Protein AF-A0A699WZE3-F1 (afdb_monomer_lite)

Radius of gyration: 14.57 Å; chains: 1; bounding box: 39×31×31 Å

Organism: Tanacetum cinerariifolium (NCBI:txid118510)

Secondary structure (DSSP, 8-state):
---EEEEEEES-GGGGGGGHHHHHHHHHTTGGGTEEEEEEESSS--TT-HHHHHHHHHHHHHHHHHS--TTT-SSSPEEES---HHHHHHHHHHHTTTS--

InterPro domains:
  IPR013121 Ferric reductase, NAD binding domain [PF08030] (2-101)
  IPR039261 Ferredoxin-NADP reductase (FNR), nucleotide-binding domain [G3DSA:3.40.50.80] (1-101)
  IPR050369 Respiratory burst oxidase/Ferric reductase [PTHR11972] (1-97)

pLDDT: mean 83.7, std 8.01, range [53.16, 96.0]

Sequence (101 aa):
TTRAYFYWVTREQGSFDWFKDVLDEFAEAGYDNVIEMHNYCTSVYEKDDARVALITMLQSLNHAKNGVDVVSGTHVKSHFGRPDWRRVYRHIAASHTGQRI

Foldseek 3Di:
DAAAEAEAADQDLCVLVVCQVVLQCCVVVPCCVHYPYAAEHAVLDDPPDPVSVVLVVVQVVCCVVPCAGPRSRHNDHYDYHDDPVVVVVVVVCVVQPPDDD

Structure (mmCIF, N/CA/C/O backbone):
data_AF-A0A699WZE3-F1
#
_entry.id   AF-A0A699WZE3-F1
#
loop_
_atom_site.group_PDB
_atom_site.id
_atom_site.type_symbol
_atom_site.label_atom_id
_atom_site.label_alt_id
_atom_site.label_comp_id
_atom_site.label_asym_id
_atom_site.label_entity_id
_atom_site.label_seq_id
_atom_site.pdbx_PDB_ins_code
_atom_site.Cartn_x
_atom_site.Cartn_y
_atom_site.Cartn_z
_atom_site.occupancy
_atom_site.B_iso_or_equiv
_atom_site.auth_seq_id
_atom_site.auth_comp_id
_atom_site.auth_asym_id
_atom_site.auth_atom_id
_atom_site.pdbx_PDB_model_num
ATOM 1 N N . THR A 1 1 ? -11.461 2.354 18.045 1.00 60.97 1 THR A N 1
ATOM 2 C CA . THR A 1 1 ? -10.693 3.550 17.631 1.00 60.97 1 THR A CA 1
ATOM 3 C C . THR A 1 1 ? -11.022 3.786 16.180 1.00 60.97 1 THR A C 1
ATOM 5 O O . THR A 1 1 ? -11.081 2.808 15.450 1.00 60.97 1 THR A O 1
ATOM 8 N N . THR A 1 2 ? -11.302 5.017 15.761 1.00 79.12 2 THR A N 1
ATOM 9 C CA . THR A 1 2 ? -11.589 5.295 14.345 1.00 79.12 2 THR A CA 1
ATOM 10 C C . THR A 1 2 ? -10.275 5.272 13.571 1.00 79.12 2 THR A C 1
ATOM 12 O O . THR A 1 2 ? -9.395 6.073 13.872 1.00 79.12 2 THR A O 1
ATOM 15 N N . ARG A 1 3 ? -10.129 4.343 12.621 1.00 88.69 3 ARG A N 1
ATOM 16 C CA . ARG A 1 3 ? -8.931 4.196 11.784 1.00 88.69 3 ARG A CA 1
ATOM 17 C C . ARG A 1 3 ? -9.305 4.330 10.312 1.00 88.69 3 ARG A C 1
ATOM 19 O O . ARG A 1 3 ? -10.298 3.747 9.881 1.00 88.69 3 ARG A O 1
ATOM 26 N N . ALA A 1 4 ? -8.524 5.085 9.549 1.00 91.12 4 ALA A N 1
ATOM 27 C CA . ALA A 1 4 ? -8.650 5.164 8.100 1.00 91.12 4 ALA A CA 1
ATOM 28 C C . ALA A 1 4 ? -7.703 4.154 7.443 1.00 91.12 4 ALA A C 1
ATOM 30 O O . ALA A 1 4 ? -6.538 4.056 7.816 1.00 91.12 4 ALA A O 1
ATOM 31 N N . TYR A 1 5 ? -8.200 3.416 6.453 1.00 92.25 5 TYR A N 1
ATOM 32 C CA . TYR A 1 5 ? -7.399 2.487 5.661 1.00 92.25 5 TYR A CA 1
ATOM 33 C C . TYR A 1 5 ? -7.219 3.051 4.257 1.00 92.25 5 TYR A C 1
ATOM 35 O O . TYR A 1 5 ? -8.190 3.174 3.507 1.00 92.25 5 TYR A O 1
ATOM 43 N N . PHE A 1 6 ? -5.989 3.402 3.901 1.00 91.62 6 PHE A N 1
ATOM 44 C CA . PHE A 1 6 ? -5.661 4.023 2.627 1.00 91.62 6 PHE A CA 1
ATOM 45 C C . PHE A 1 6 ? -4.953 3.024 1.713 1.00 91.62 6 PHE A C 1
ATOM 47 O O . PHE A 1 6 ? -3.838 2.592 1.994 1.00 91.62 6 PHE A O 1
ATOM 54 N N . TYR A 1 7 ? -5.603 2.660 0.606 1.00 92.44 7 TYR A N 1
ATOM 55 C CA 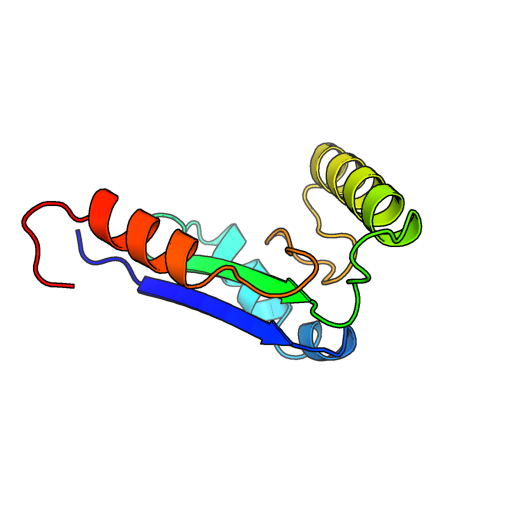. TYR A 1 7 ? -5.047 1.757 -0.401 1.00 92.44 7 TYR A CA 1
ATOM 56 C C . TYR A 1 7 ? -4.801 2.509 -1.705 1.00 92.44 7 TYR A C 1
ATOM 58 O O . TYR A 1 7 ? -5.740 2.813 -2.441 1.00 92.44 7 TYR A O 1
ATOM 66 N N . TRP A 1 8 ? -3.532 2.751 -2.019 1.00 90.75 8 TRP A N 1
ATOM 67 C CA . TRP A 1 8 ? -3.119 3.293 -3.305 1.00 90.75 8 TRP A CA 1
ATOM 68 C C . TRP A 1 8 ? -2.750 2.162 -4.253 1.00 90.75 8 TRP A C 1
ATOM 70 O O . TRP A 1 8 ? -1.796 1.431 -4.004 1.00 90.75 8 TRP A O 1
ATOM 80 N N . VAL A 1 9 ? -3.464 2.015 -5.367 1.00 91.88 9 VAL A N 1
ATOM 81 C CA . VAL A 1 9 ? -3.205 0.943 -6.338 1.00 91.88 9 VAL A CA 1
ATOM 82 C C . VAL A 1 9 ? -2.956 1.556 -7.709 1.00 91.88 9 VAL A C 1
ATOM 84 O O . VAL A 1 9 ? -3.870 2.100 -8.319 1.00 91.88 9 VAL A O 1
ATOM 87 N N . THR A 1 10 ? -1.731 1.435 -8.219 1.00 89.56 10 THR A N 1
ATOM 88 C CA . THR A 1 10 ? -1.350 1.953 -9.543 1.00 89.56 10 THR A CA 1
ATOM 89 C C . THR A 1 10 ? -0.615 0.904 -10.377 1.00 89.56 10 THR A C 1
ATOM 91 O O . THR A 1 10 ? -0.102 -0.091 -9.861 1.00 89.56 10 THR A O 1
ATOM 94 N N . ARG A 1 11 ? -0.599 1.082 -11.701 1.00 85.62 11 ARG A N 1
ATOM 95 C CA . ARG A 1 11 ? 0.267 0.327 -12.619 1.00 85.62 11 ARG A CA 1
ATOM 96 C C . ARG A 1 11 ? 1.607 1.014 -12.838 1.00 85.62 11 ARG A C 1
ATOM 98 O O . ARG A 1 11 ? 2.603 0.325 -13.016 1.00 85.62 11 ARG A O 1
ATOM 105 N N . GLU A 1 12 ? 1.651 2.335 -12.844 1.00 79.81 12 GLU A N 1
ATOM 106 C CA . GLU A 1 12 ? 2.831 3.074 -13.283 1.00 79.81 12 GLU A CA 1
ATOM 107 C C . GLU A 1 12 ? 3.663 3.506 -12.079 1.00 79.81 12 GLU A C 1
ATOM 109 O O . GLU A 1 12 ? 3.138 4.099 -11.14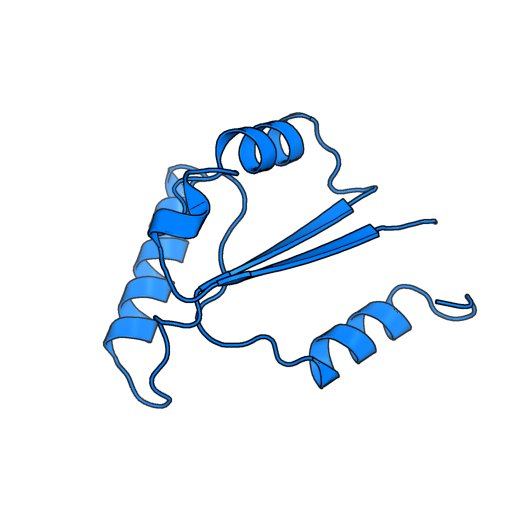1 1.00 79.81 12 GLU A O 1
ATOM 114 N N . GLN A 1 13 ? 4.968 3.219 -12.104 1.00 70.75 13 GLN A N 1
ATOM 115 C CA . GLN A 1 13 ? 5.877 3.625 -11.025 1.00 70.75 13 GLN A CA 1
ATOM 116 C C . GLN A 1 13 ? 5.937 5.154 -10.889 1.00 70.75 13 GLN A C 1
ATOM 118 O O . GLN A 1 13 ? 5.864 5.661 -9.777 1.00 70.75 13 GLN A O 1
ATOM 123 N N . GLY A 1 14 ? 5.927 5.890 -12.008 1.00 77.9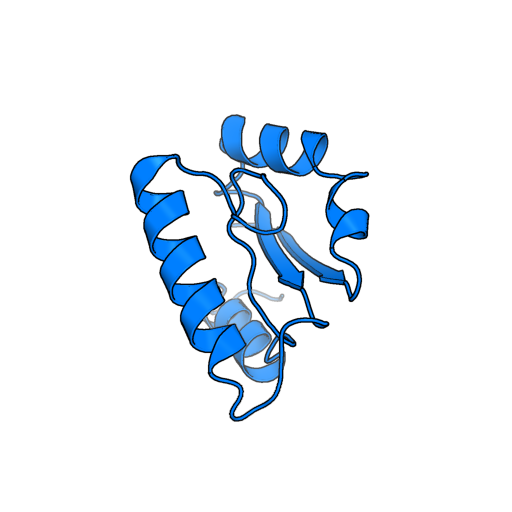4 14 GLY A N 1
ATOM 124 C CA . GLY A 1 14 ? 5.876 7.359 -11.998 1.00 77.94 14 GLY A CA 1
ATOM 125 C C . GLY A 1 14 ? 4.599 7.942 -11.379 1.00 77.94 14 GLY A C 1
ATOM 126 O O . GLY A 1 14 ? 4.570 9.108 -11.007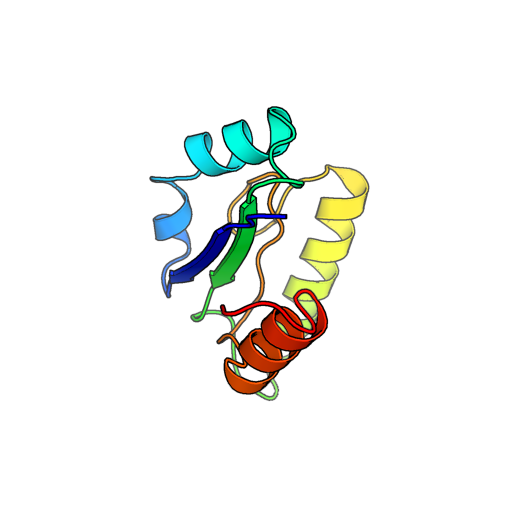 1.00 77.94 14 GLY A O 1
ATOM 127 N N . SER A 1 15 ? 3.538 7.143 -11.188 1.00 80.31 15 SER A N 1
ATOM 128 C CA . SER A 1 15 ? 2.366 7.602 -10.434 1.00 80.31 15 SER A CA 1
ATOM 129 C C . SER A 1 15 ? 2.648 7.803 -8.945 1.00 80.31 15 SER A C 1
ATOM 131 O O . SER A 1 15 ? 1.798 8.373 -8.272 1.00 80.31 15 SER A O 1
ATOM 133 N N . PHE A 1 16 ? 3.772 7.322 -8.406 1.00 78.12 16 PHE A N 1
ATOM 134 C CA . PHE A 1 16 ? 4.134 7.601 -7.017 1.00 78.12 16 PHE A CA 1
ATOM 135 C C . PHE A 1 16 ? 4.696 9.013 -6.832 1.00 78.12 16 PHE A C 1
ATOM 137 O O . PHE A 1 16 ? 4.516 9.576 -5.758 1.00 78.12 16 PHE A O 1
ATOM 144 N N . ASP A 1 17 ? 5.288 9.617 -7.867 1.00 83.19 17 ASP A N 1
ATOM 145 C CA . ASP A 1 17 ? 5.979 10.907 -7.743 1.00 83.19 17 ASP A CA 1
ATOM 146 C C . ASP A 1 17 ? 5.043 12.044 -7.318 1.00 83.19 17 ASP A C 1
ATOM 148 O O . ASP A 1 17 ? 5.400 12.846 -6.463 1.00 83.19 17 ASP A O 1
ATOM 152 N N . TRP A 1 18 ? 3.815 12.099 -7.848 1.00 83.50 18 TRP A N 1
ATOM 153 C CA . TRP A 1 18 ? 2.897 13.207 -7.544 1.00 83.50 18 TRP A CA 1
ATOM 154 C C . TRP A 1 18 ? 2.396 13.225 -6.094 1.00 83.50 18 TRP A C 1
ATOM 156 O O . TRP A 1 18 ? 1.878 14.243 -5.642 1.00 83.50 18 TRP A O 1
ATOM 166 N N . PHE A 1 19 ? 2.526 12.109 -5.375 1.00 81.69 19 PHE A N 1
ATOM 1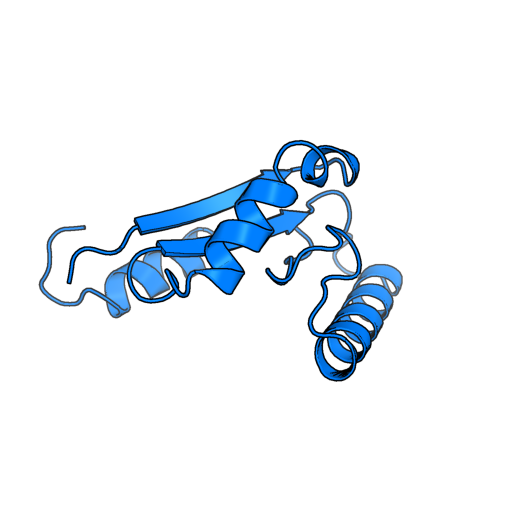67 C CA . PHE A 1 19 ? 2.027 11.944 -4.006 1.00 81.69 19 PHE A CA 1
ATOM 168 C C . PHE A 1 19 ? 3.109 11.511 -3.025 1.00 81.69 19 PHE A C 1
ATOM 170 O O . PHE A 1 19 ? 2.828 11.226 -1.864 1.00 81.69 19 PHE A O 1
ATOM 177 N N . LYS A 1 20 ? 4.354 11.479 -3.496 1.00 83.88 20 LYS A N 1
ATOM 178 C CA . LYS A 1 20 ? 5.527 11.104 -2.724 1.00 83.88 20 LYS A CA 1
ATOM 179 C C . LYS A 1 20 ? 5.689 11.977 -1.484 1.00 83.88 20 LYS A C 1
ATOM 181 O O . LYS A 1 20 ? 5.725 11.442 -0.384 1.00 83.88 20 LYS A O 1
ATOM 186 N N . ASP A 1 21 ? 5.690 13.295 -1.666 1.00 86.62 21 ASP A N 1
ATOM 187 C CA . ASP A 1 21 ? 5.895 14.245 -0.567 1.00 86.62 21 ASP A CA 1
ATOM 188 C C . ASP A 1 21 ? 4.817 14.093 0.516 1.00 86.62 21 ASP A C 1
ATOM 190 O O . ASP A 1 21 ? 5.109 14.143 1.706 1.00 86.62 21 ASP A O 1
ATOM 194 N N . VAL A 1 22 ? 3.576 13.813 0.102 1.00 86.12 22 VAL A N 1
ATOM 195 C CA . VAL A 1 22 ? 2.465 13.558 1.025 1.00 86.12 22 VAL A CA 1
ATOM 196 C C . VAL A 1 22 ? 2.669 12.237 1.774 1.00 86.12 22 VAL A C 1
ATOM 198 O O . VAL A 1 22 ? 2.464 12.184 2.983 1.00 86.12 22 VAL A O 1
ATOM 201 N N . LEU A 1 23 ? 3.088 11.164 1.092 1.00 83.81 23 LEU A N 1
ATOM 202 C CA . LEU A 1 23 ? 3.386 9.874 1.732 1.00 83.81 23 LEU A CA 1
ATOM 203 C C . LEU A 1 23 ? 4.505 9.990 2.772 1.00 83.81 23 LEU A C 1
ATOM 205 O O . LEU A 1 23 ? 4.398 9.381 3.836 1.00 83.81 23 LEU A O 1
ATOM 209 N N . ASP A 1 24 ? 5.550 10.755 2.466 1.00 86.00 24 ASP A N 1
ATOM 210 C CA . ASP A 1 24 ? 6.673 10.966 3.376 1.00 86.00 24 ASP A CA 1
ATOM 211 C C . ASP A 1 24 ? 6.262 11.837 4.574 1.00 86.00 24 ASP A C 1
ATOM 213 O O . ASP A 1 24 ? 6.541 11.457 5.710 1.00 86.00 24 ASP A O 1
ATOM 217 N N . GLU A 1 25 ? 5.486 12.909 4.366 1.00 87.12 25 GLU A N 1
ATOM 218 C CA . GLU A 1 25 ? 4.934 13.720 5.464 1.00 87.12 25 GLU A CA 1
ATOM 219 C C . GLU A 1 25 ? 4.085 12.873 6.425 1.00 87.12 25 GLU A C 1
ATOM 221 O O . GLU A 1 25 ? 4.232 12.975 7.645 1.00 87.12 25 GLU A O 1
ATOM 226 N N . PHE A 1 26 ? 3.220 11.997 5.900 1.00 83.75 26 PHE A N 1
ATOM 227 C CA . PHE A 1 26 ? 2.401 11.119 6.740 1.00 83.75 26 PHE A CA 1
ATOM 228 C C . PHE A 1 26 ? 3.239 10.129 7.554 1.00 83.75 26 PHE A C 1
ATOM 230 O O . PHE A 1 26 ? 2.925 9.894 8.726 1.00 83.75 26 PHE A O 1
ATOM 237 N N . ALA A 1 27 ? 4.286 9.566 6.947 1.00 81.25 27 ALA A N 1
ATOM 238 C CA . ALA A 1 27 ? 5.192 8.634 7.609 1.00 81.25 27 ALA A CA 1
ATOM 239 C C . ALA A 1 27 ? 6.017 9.320 8.712 1.00 81.25 27 ALA A C 1
ATOM 241 O O . ALA A 1 27 ? 6.191 8.759 9.792 1.00 81.25 27 ALA A O 1
ATOM 242 N N . GLU A 1 28 ? 6.490 10.545 8.476 1.00 84.06 28 GLU A N 1
ATOM 243 C CA . GLU A 1 28 ? 7.289 11.306 9.444 1.00 84.06 28 GLU A CA 1
ATOM 244 C C . GLU A 1 28 ? 6.454 11.878 10.595 1.00 84.06 28 GLU A C 1
ATOM 246 O O . GLU A 1 28 ? 6.895 11.885 11.746 1.00 84.06 28 GLU A O 1
ATOM 251 N N . ALA A 1 29 ? 5.230 12.330 10.315 1.00 84.25 29 ALA A N 1
ATOM 252 C CA . ALA A 1 29 ? 4.353 12.938 11.312 1.00 84.25 29 ALA A CA 1
ATOM 253 C C . ALA A 1 29 ? 3.723 11.924 12.290 1.00 84.25 29 ALA A C 1
ATOM 255 O O . ALA A 1 29 ? 3.036 12.322 13.234 1.00 84.25 29 ALA A O 1
ATOM 256 N N . GLY A 1 30 ? 3.967 10.621 12.103 1.00 78.12 30 GLY A N 1
ATOM 257 C CA . GLY A 1 30 ? 3.565 9.578 13.049 1.00 78.12 30 GLY A CA 1
ATOM 258 C C . GLY A 1 30 ? 2.062 9.297 13.063 1.00 78.12 30 GLY A C 1
ATOM 259 O O . GLY A 1 30 ? 1.514 8.924 14.102 1.00 78.12 30 GLY A O 1
ATOM 260 N N . TYR A 1 31 ? 1.386 9.457 11.922 1.00 81.94 31 TYR A N 1
ATOM 261 C CA . TYR A 1 31 ? -0.055 9.209 11.787 1.00 81.94 31 TYR A CA 1
ATOM 262 C C . TYR A 1 31 ? -0.437 7.718 11.700 1.00 81.94 31 TYR A C 1
ATOM 264 O O . TYR A 1 31 ? -1.611 7.409 11.490 1.00 81.94 31 TYR A O 1
ATOM 272 N N . ASP A 1 32 ? 0.500 6.788 11.910 1.00 77.81 32 ASP A N 1
ATOM 273 C CA . ASP A 1 32 ? 0.307 5.327 11.809 1.00 77.81 32 ASP A CA 1
ATOM 274 C C . ASP A 1 32 ? -0.846 4.780 12.674 1.00 77.81 32 ASP A C 1
ATOM 276 O O . ASP A 1 32 ? -1.472 3.752 12.371 1.00 77.81 32 ASP A O 1
ATOM 280 N N . ASN A 1 33 ? -1.142 5.467 13.780 1.00 81.81 33 ASN A N 1
ATOM 281 C CA . ASN A 1 33 ? -2.230 5.136 14.697 1.00 81.81 33 ASN A CA 1
ATOM 282 C C . ASN A 1 33 ? -3.615 5.598 14.201 1.00 81.81 33 ASN A C 1
ATOM 284 O O . ASN A 1 33 ? -4.626 5.106 14.707 1.00 81.81 33 ASN A O 1
ATOM 288 N N . VAL A 1 34 ? -3.673 6.506 13.223 1.00 87.81 34 VAL A N 1
ATOM 289 C CA . VAL A 1 34 ? -4.906 7.064 12.641 1.00 87.81 34 VAL A CA 1
ATOM 290 C C . VAL A 1 34 ? -5.129 6.552 11.218 1.00 87.81 34 VAL A C 1
ATOM 292 O O . VAL A 1 34 ? -6.258 6.194 10.877 1.00 87.81 34 VAL A O 1
ATOM 295 N N . ILE A 1 35 ? -4.076 6.477 10.403 1.00 88.69 35 ILE A N 1
ATOM 296 C CA . ILE A 1 35 ? -4.130 6.073 8.996 1.00 88.69 35 ILE A CA 1
ATOM 297 C C . ILE A 1 35 ? -3.199 4.880 8.779 1.00 88.69 35 ILE A C 1
ATOM 299 O O . ILE A 1 35 ? -2.009 4.947 9.057 1.00 88.69 35 ILE A O 1
ATOM 303 N N . GLU A 1 36 ? -3.740 3.780 8.260 1.00 90.06 36 GLU A N 1
ATOM 304 C CA . GLU A 1 36 ? -2.951 2.645 7.779 1.00 90.06 36 GLU A CA 1
ATOM 305 C C . GLU A 1 36 ? -2.786 2.763 6.260 1.00 90.06 36 GLU A C 1
ATOM 307 O O . GLU A 1 36 ? -3.767 2.657 5.517 1.00 90.06 36 GLU A O 1
ATOM 312 N N . MET A 1 37 ? -1.562 3.031 5.798 1.00 89.12 37 MET A N 1
ATOM 313 C CA . MET A 1 37 ? -1.257 3.253 4.382 1.00 89.12 37 MET A CA 1
ATOM 314 C C . MET A 1 37 ? -0.712 1.991 3.713 1.00 89.12 37 MET A C 1
ATOM 316 O O . MET A 1 37 ? 0.189 1.332 4.230 1.00 89.12 37 MET A O 1
ATOM 320 N N . HIS A 1 38 ? -1.218 1.688 2.517 1.00 89.94 38 HIS A N 1
ATOM 321 C CA . HIS A 1 38 ? -0.732 0.593 1.688 1.00 89.94 38 HIS A CA 1
ATOM 322 C C . HIS A 1 38 ? -0.612 1.011 0.222 1.00 89.94 38 HIS A C 1
ATOM 324 O O . HIS A 1 38 ? -1.613 1.231 -0.465 1.00 89.94 38 HIS A O 1
ATOM 330 N N . ASN A 1 39 ? 0.619 1.024 -0.280 1.00 89.81 39 ASN A N 1
ATOM 331 C CA . ASN A 1 39 ? 0.919 1.297 -1.681 1.00 89.81 39 ASN A CA 1
ATOM 332 C C . ASN A 1 39 ? 1.050 -0.015 -2.457 1.00 89.81 39 ASN A C 1
ATOM 334 O O . ASN A 1 39 ? 1.711 -0.937 -1.994 1.00 89.81 39 ASN A O 1
ATOM 338 N N . TYR A 1 40 ? 0.439 -0.115 -3.636 1.00 89.38 40 TYR A N 1
ATOM 339 C CA . TYR A 1 40 ? 0.498 -1.286 -4.511 1.00 89.38 40 TYR A CA 1
ATOM 340 C C . TYR A 1 40 ? 0.905 -0.888 -5.928 1.00 89.38 40 TYR A C 1
ATOM 342 O O . TYR A 1 40 ? 0.220 -0.104 -6.592 1.00 89.38 40 TYR A O 1
ATOM 350 N N . CYS A 1 41 ? 1.986 -1.493 -6.418 1.00 87.44 41 CYS A N 1
ATOM 351 C CA . CYS A 1 41 ? 2.427 -1.386 -7.803 1.00 87.44 41 CYS A CA 1
ATOM 352 C C . CYS A 1 41 ? 2.078 -2.675 -8.562 1.00 87.44 41 CYS A C 1
ATOM 354 O O . CYS A 1 41 ? 2.672 -3.735 -8.361 1.00 87.44 41 CYS A O 1
ATOM 356 N N . THR A 1 42 ? 1.085 -2.586 -9.443 1.00 87.19 42 THR A N 1
ATOM 357 C CA . THR A 1 42 ? 0.476 -3.739 -10.127 1.00 87.19 42 THR A CA 1
ATOM 358 C C . THR A 1 42 ? 1.146 -4.118 -11.447 1.00 87.19 42 THR A C 1
ATOM 360 O O . THR A 1 42 ? 0.818 -5.168 -11.995 1.00 87.19 42 THR A O 1
ATOM 363 N N . SER A 1 43 ? 2.061 -3.293 -11.970 1.00 79.69 43 SER A N 1
ATOM 364 C CA . SER A 1 43 ? 2.905 -3.664 -13.120 1.00 79.69 43 SER A CA 1
ATOM 365 C C . SER A 1 43 ? 3.967 -4.693 -12.749 1.00 79.69 43 SER A C 1
ATOM 367 O O . SER A 1 43 ? 4.390 -5.471 -13.597 1.00 79.69 43 SER A O 1
ATOM 369 N N . VAL A 1 44 ? 4.355 -4.741 -11.475 1.00 69.00 44 VAL A N 1
ATOM 370 C CA . VAL A 1 44 ? 5.321 -5.698 -10.938 1.00 69.00 44 VAL A CA 1
ATOM 371 C C . VAL A 1 44 ? 4.567 -6.946 -10.471 1.00 69.00 44 VAL A C 1
ATOM 373 O O . VAL A 1 44 ? 4.407 -7.175 -9.276 1.00 69.00 44 VAL A O 1
ATOM 376 N N . TYR A 1 45 ? 4.012 -7.730 -11.401 1.00 65.31 45 TYR A N 1
ATOM 377 C CA . TYR A 1 45 ? 3.517 -9.075 -11.083 1.00 65.31 45 TYR A CA 1
ATOM 378 C C . TYR A 1 45 ? 3.357 -9.967 -12.316 1.00 65.31 45 TYR A C 1
ATOM 380 O O . TYR A 1 45 ? 2.488 -9.741 -13.154 1.00 65.31 45 TYR A O 1
ATOM 388 N N . GLU A 1 46 ? 4.104 -11.065 -12.326 1.00 60.47 46 GLU A N 1
ATOM 389 C CA . GLU A 1 46 ? 3.800 -12.288 -13.063 1.00 60.47 46 GLU A CA 1
ATOM 390 C C . GLU A 1 46 ? 3.941 -13.435 -12.049 1.00 60.47 46 GLU A C 1
ATOM 392 O O . GLU A 1 46 ? 4.871 -13.444 -11.242 1.00 60.47 46 GLU A O 1
ATOM 397 N N . LYS A 1 47 ? 2.968 -14.357 -12.017 1.00 53.16 47 LYS A N 1
ATOM 398 C CA . LYS A 1 47 ? 2.762 -15.330 -10.922 1.00 53.16 47 LYS A CA 1
ATOM 399 C C . LYS A 1 47 ? 3.953 -16.281 -10.680 1.00 53.16 47 LYS A C 1
ATOM 401 O O . LYS A 1 47 ? 3.993 -16.909 -9.631 1.00 53.16 47 LYS A O 1
ATOM 406 N N . ASP A 1 48 ? 4.931 -16.304 -11.584 1.00 59.56 48 ASP A N 1
ATOM 407 C CA . ASP A 1 48 ? 6.163 -17.101 -11.517 1.00 59.56 48 ASP A CA 1
ATOM 408 C C . ASP A 1 48 ? 7.407 -16.287 -11.936 1.00 59.56 48 ASP A C 1
ATOM 410 O O . ASP A 1 48 ? 8.389 -16.822 -12.449 1.00 59.56 48 ASP A O 1
ATOM 414 N N . ASP A 1 49 ? 7.374 -14.965 -11.754 1.00 71.50 49 ASP A N 1
ATOM 415 C CA . ASP A 1 49 ? 8.447 -14.089 -12.216 1.00 71.50 49 ASP A CA 1
ATOM 416 C C . ASP A 1 49 ? 9.537 -13.904 -11.156 1.00 71.50 49 ASP A C 1
ATOM 418 O O . ASP A 1 49 ? 9.382 -13.179 -10.168 1.00 71.50 49 ASP A O 1
ATOM 422 N N . ALA A 1 50 ? 10.687 -14.536 -11.399 1.00 75.50 50 ALA A N 1
ATOM 423 C CA . ALA A 1 50 ? 11.895 -14.393 -10.590 1.00 75.50 50 ALA A CA 1
ATOM 424 C C . ALA A 1 50 ? 12.320 -12.922 -10.393 1.00 75.50 50 ALA A C 1
ATOM 426 O O . ALA A 1 50 ? 12.945 -12.596 -9.380 1.00 75.50 50 ALA A O 1
ATOM 427 N N . ARG A 1 51 ? 11.939 -12.009 -11.301 1.00 73.12 51 ARG A N 1
ATOM 428 C CA . ARG A 1 51 ? 12.164 -10.564 -11.147 1.00 73.12 51 ARG A CA 1
ATOM 429 C C . ARG A 1 51 ? 11.383 -9.996 -9.966 1.00 73.12 51 ARG A C 1
ATOM 431 O O . ARG A 1 51 ? 11.937 -9.196 -9.223 1.00 73.12 51 ARG A O 1
ATOM 438 N N . VAL A 1 52 ? 10.146 -10.437 -9.727 1.00 76.81 52 VAL A N 1
ATOM 439 C CA . VAL A 1 52 ? 9.334 -9.986 -8.579 1.00 76.81 52 VAL A CA 1
ATOM 440 C C . VAL A 1 52 ? 9.977 -10.427 -7.264 1.00 76.81 52 VAL A C 1
ATOM 442 O O . VAL A 1 52 ? 10.058 -9.636 -6.323 1.00 76.81 52 VAL A O 1
ATOM 445 N N . ALA A 1 53 ? 10.491 -11.659 -7.203 1.00 79.69 53 ALA A N 1
ATOM 446 C CA . ALA A 1 53 ? 11.207 -12.162 -6.031 1.00 79.69 53 ALA A CA 1
ATOM 447 C C . ALA A 1 53 ? 12.491 -11.357 -5.766 1.00 79.69 53 ALA A C 1
ATOM 449 O O . ALA A 1 53 ? 12.715 -10.917 -4.638 1.00 79.69 53 ALA A O 1
ATOM 450 N N . LEU A 1 54 ? 13.286 -11.093 -6.809 1.00 82.81 54 LEU A N 1
ATOM 451 C CA . LEU A 1 54 ? 14.491 -10.270 -6.711 1.00 82.81 54 LEU A CA 1
ATOM 452 C C . LEU A 1 54 ? 14.176 -8.838 -6.256 1.00 82.81 54 LEU A C 1
ATOM 454 O O . LEU A 1 54 ? 14.807 -8.346 -5.324 1.00 82.81 54 LEU A O 1
ATOM 458 N N . ILE A 1 55 ? 13.185 -8.180 -6.864 1.00 81.31 55 ILE A N 1
ATOM 459 C CA . ILE A 1 55 ? 12.776 -6.818 -6.489 1.00 81.31 55 ILE A CA 1
ATOM 460 C C . ILE A 1 55 ? 12.292 -6.798 -5.032 1.00 81.31 55 ILE A C 1
ATOM 462 O O . ILE A 1 55 ? 12.673 -5.909 -4.277 1.00 81.31 55 ILE A O 1
ATOM 466 N N . THR A 1 56 ? 11.536 -7.807 -4.596 1.00 81.50 56 THR A N 1
ATOM 467 C CA . THR A 1 56 ? 11.075 -7.930 -3.201 1.00 81.50 56 THR A CA 1
ATOM 468 C C . THR A 1 56 ? 12.241 -8.091 -2.217 1.00 81.50 56 THR A C 1
ATOM 470 O O . THR A 1 56 ? 12.236 -7.495 -1.133 1.00 81.50 56 THR A O 1
ATOM 473 N N . MET A 1 57 ? 13.263 -8.877 -2.580 1.00 83.69 57 MET A N 1
ATOM 474 C CA . MET A 1 57 ? 14.489 -9.021 -1.786 1.00 83.69 57 MET A CA 1
ATOM 475 C C . MET A 1 57 ? 15.261 -7.700 -1.713 1.00 83.69 57 MET A C 1
ATOM 477 O O . MET A 1 57 ? 15.595 -7.254 -0.616 1.00 83.69 57 MET A O 1
ATOM 481 N N . LEU A 1 58 ? 15.487 -7.041 -2.855 1.00 84.12 58 LEU A N 1
ATOM 482 C CA . LEU A 1 58 ? 16.163 -5.742 -2.930 1.00 84.12 58 LEU A CA 1
ATOM 483 C C . LEU A 1 58 ? 15.436 -4.678 -2.108 1.00 84.12 58 LEU A C 1
ATOM 485 O O . LEU A 1 58 ? 16.066 -3.960 -1.338 1.00 84.12 58 LEU A O 1
ATOM 489 N N . GLN A 1 59 ? 14.111 -4.616 -2.215 1.00 84.44 59 GLN A N 1
ATOM 490 C CA . GLN A 1 59 ? 13.281 -3.707 -1.437 1.00 84.44 59 GLN A CA 1
ATOM 491 C C . GLN A 1 59 ? 13.416 -3.965 0.065 1.00 84.44 59 GLN A C 1
ATOM 493 O O . GLN A 1 59 ? 13.565 -3.025 0.840 1.00 84.44 59 GLN A O 1
ATOM 498 N N . SER A 1 60 ? 13.407 -5.230 0.487 1.00 83.94 60 SER A N 1
ATOM 499 C CA . SER A 1 60 ? 13.558 -5.582 1.902 1.00 83.94 60 SER A CA 1
ATOM 500 C C . SER A 1 60 ? 14.941 -5.202 2.441 1.00 83.94 60 SER A C 1
ATOM 502 O O . SER A 1 60 ? 15.029 -4.676 3.548 1.00 83.94 60 SER A O 1
ATOM 504 N N . LEU A 1 61 ? 16.003 -5.384 1.648 1.00 84.12 61 LEU A N 1
ATOM 505 C CA . LEU A 1 61 ? 17.362 -4.960 2.002 1.00 84.12 61 LEU A CA 1
ATOM 506 C C . LEU A 1 61 ? 17.500 -3.431 2.054 1.00 84.12 61 LEU A C 1
ATOM 508 O O . LEU A 1 61 ? 18.048 -2.899 3.018 1.00 84.12 61 LEU A O 1
ATOM 512 N N . ASN A 1 62 ? 16.995 -2.717 1.045 1.00 83.94 62 ASN A N 1
ATOM 513 C CA . ASN A 1 62 ? 17.088 -1.259 0.983 1.00 83.94 62 ASN A CA 1
ATOM 514 C C . ASN A 1 62 ? 16.293 -0.594 2.106 1.00 83.94 62 ASN A C 1
ATOM 516 O O . ASN A 1 62 ? 16.801 0.311 2.757 1.00 83.94 62 ASN A O 1
ATOM 520 N N . HIS A 1 63 ? 15.083 -1.077 2.379 1.00 85.88 63 HIS A N 1
ATOM 521 C CA . HIS A 1 63 ? 14.263 -0.546 3.458 1.00 85.88 63 HIS A CA 1
ATOM 522 C C . HIS A 1 63 ? 14.879 -0.838 4.834 1.00 85.88 63 HIS A C 1
ATOM 524 O O . HIS A 1 63 ? 14.814 0.005 5.720 1.00 85.88 63 HIS A O 1
ATOM 530 N N . ALA A 1 64 ? 15.526 -1.993 5.029 1.00 81.75 64 ALA A N 1
ATOM 531 C CA . ALA A 1 64 ? 16.240 -2.280 6.276 1.00 81.75 64 ALA A CA 1
ATOM 532 C C . ALA A 1 64 ? 17.469 -1.375 6.482 1.00 81.75 64 ALA A C 1
ATOM 534 O O . ALA A 1 64 ? 17.802 -1.046 7.616 1.00 81.75 64 ALA A O 1
ATOM 535 N N . LYS A 1 65 ? 18.146 -0.981 5.396 1.00 83.56 65 LYS A N 1
ATOM 536 C CA . LYS A 1 65 ? 19.358 -0.153 5.450 1.00 83.56 65 LYS A CA 1
ATOM 537 C C . LYS A 1 65 ? 19.065 1.349 5.513 1.00 83.56 65 LYS A C 1
ATOM 539 O O . LYS A 1 65 ? 19.735 2.064 6.246 1.00 83.56 65 LYS A O 1
ATOM 544 N N . ASN A 1 66 ? 18.107 1.808 4.714 1.00 83.19 66 ASN A N 1
ATOM 545 C CA . ASN A 1 66 ? 17.872 3.223 4.425 1.00 83.19 66 ASN A CA 1
ATOM 546 C C . ASN A 1 66 ? 16.461 3.690 4.815 1.00 83.19 66 ASN A C 1
ATOM 548 O O . ASN A 1 66 ? 16.179 4.876 4.720 1.00 83.19 66 ASN A O 1
ATOM 552 N N . GLY A 1 67 ? 15.559 2.778 5.198 1.00 82.06 67 GLY A N 1
ATOM 553 C CA . GLY A 1 67 ? 14.174 3.118 5.539 1.00 82.06 67 GLY A CA 1
ATOM 554 C C . GLY A 1 67 ? 13.322 3.584 4.357 1.00 82.06 67 GLY A C 1
A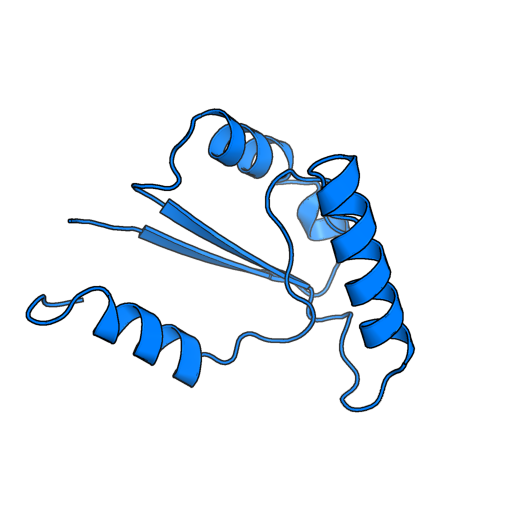TOM 555 O O . GLY A 1 67 ? 12.293 4.203 4.586 1.00 82.06 67 GLY A O 1
ATOM 556 N N . VAL A 1 68 ? 13.753 3.331 3.115 1.00 84.81 68 VAL A N 1
ATOM 557 C CA . VAL A 1 68 ? 13.108 3.848 1.896 1.00 84.81 68 VAL A CA 1
ATOM 558 C C . VAL A 1 68 ? 12.704 2.709 0.959 1.00 84.81 68 VAL A C 1
ATOM 560 O O . VAL A 1 68 ? 13.424 1.717 0.789 1.00 84.81 68 VAL A O 1
ATOM 563 N N . ASP A 1 69 ? 11.546 2.853 0.328 1.00 83.81 69 ASP A N 1
ATOM 564 C CA . ASP A 1 69 ? 11.025 1.969 -0.704 1.00 83.81 69 ASP A CA 1
ATOM 565 C C . ASP A 1 69 ? 11.806 2.088 -2.022 1.00 83.81 69 ASP A C 1
ATOM 567 O O . ASP A 1 69 ? 12.106 3.180 -2.487 1.00 83.81 69 ASP A O 1
ATOM 571 N N . VAL A 1 70 ? 12.120 0.962 -2.666 1.00 80.25 70 VAL A N 1
ATOM 572 C CA . VAL A 1 70 ? 12.924 0.956 -3.908 1.00 80.25 70 VAL A CA 1
ATOM 573 C C . VAL A 1 70 ? 12.138 1.442 -5.128 1.00 80.25 70 VAL A C 1
ATOM 575 O O . VAL A 1 70 ? 12.747 1.831 -6.120 1.00 80.25 70 VAL A O 1
ATOM 578 N N . VAL A 1 71 ? 10.805 1.412 -5.081 1.00 77.75 71 VAL A N 1
ATOM 579 C CA . VAL A 1 71 ? 9.953 1.721 -6.233 1.00 77.75 71 VAL A CA 1
ATOM 580 C C . VAL A 1 71 ? 9.323 3.101 -6.126 1.00 77.75 71 VAL A C 1
ATOM 582 O O . VAL A 1 71 ? 9.394 3.856 -7.088 1.00 77.75 71 VAL A O 1
ATOM 585 N N . SER A 1 72 ? 8.740 3.454 -4.984 1.00 77.75 72 SER A N 1
ATOM 586 C CA . SER A 1 72 ? 8.187 4.792 -4.748 1.00 77.75 72 SER A CA 1
ATOM 587 C C . SER A 1 72 ? 9.230 5.782 -4.227 1.00 77.75 72 SER A C 1
ATOM 589 O O . SER A 1 72 ? 9.041 6.993 -4.315 1.00 77.75 72 SER A O 1
ATOM 591 N N . GLY A 1 73 ? 10.343 5.300 -3.663 1.00 81.19 73 GLY A N 1
ATOM 592 C CA . GLY A 1 73 ? 11.332 6.166 -3.027 1.00 81.19 73 GLY A CA 1
ATOM 593 C C . GLY A 1 73 ? 10.812 6.874 -1.772 1.00 81.19 73 GLY A C 1
ATOM 594 O O . GLY A 1 73 ? 11.405 7.884 -1.409 1.00 81.19 73 GLY A O 1
ATOM 595 N N . THR A 1 74 ? 9.725 6.376 -1.170 1.00 83.06 74 THR A N 1
ATOM 596 C CA . THR A 1 74 ? 9.076 6.901 0.048 1.00 83.06 74 THR A CA 1
ATOM 597 C C . THR A 1 74 ? 9.441 6.076 1.281 1.00 83.06 74 THR A C 1
ATOM 599 O O . THR A 1 74 ? 9.853 4.922 1.150 1.00 83.06 74 THR A O 1
ATOM 602 N N . HIS A 1 75 ? 9.179 6.592 2.479 1.00 83.44 75 HIS A N 1
ATOM 603 C CA . HIS A 1 75 ? 9.275 5.839 3.738 1.00 83.44 75 HIS A CA 1
ATOM 604 C C . HIS A 1 75 ? 8.165 4.790 3.919 1.00 83.44 75 HIS A C 1
ATOM 606 O O . HIS A 1 75 ? 8.306 3.843 4.691 1.00 83.44 75 HIS A O 1
ATOM 612 N N . VAL A 1 76 ? 7.074 4.899 3.155 1.00 83.12 76 VAL A N 1
ATOM 613 C CA . VAL A 1 76 ? 6.018 3.878 3.097 1.00 83.12 76 VAL A CA 1
ATOM 614 C C . VAL A 1 76 ? 6.425 2.744 2.152 1.00 83.12 76 VAL A C 1
ATOM 616 O O . VAL A 1 76 ? 6.608 2.960 0.953 1.00 83.12 76 VAL A O 1
ATOM 619 N N . LYS A 1 77 ? 6.521 1.515 2.674 1.00 85.12 77 LYS A N 1
ATOM 620 C CA . LYS A 1 77 ? 6.864 0.317 1.892 1.00 85.12 77 LYS A CA 1
ATOM 621 C C . LYS A 1 77 ? 5.744 -0.069 0.912 1.00 85.12 77 LYS A C 1
ATOM 623 O O . LYS A 1 77 ? 4.603 -0.285 1.316 1.00 85.12 77 LYS A O 1
ATOM 628 N N . SER A 1 78 ? 6.084 -0.248 -0.363 1.00 87.19 78 SER A N 1
ATOM 629 C CA . SER A 1 78 ? 5.158 -0.690 -1.412 1.00 87.19 78 SER A CA 1
ATOM 630 C C . SER A 1 78 ? 4.972 -2.215 -1.445 1.00 87.19 78 SER A C 1
ATOM 632 O O . SER A 1 78 ? 5.862 -2.998 -1.121 1.00 87.19 78 SER A O 1
ATOM 634 N N . HIS A 1 79 ? 3.812 -2.669 -1.893 1.00 87.12 79 HIS A N 1
ATOM 635 C CA . HIS A 1 79 ? 3.517 -4.058 -2.223 1.00 87.12 79 HIS A CA 1
ATOM 636 C C . HIS A 1 79 ? 3.523 -4.243 -3.745 1.00 87.12 79 HIS A C 1
ATOM 638 O O . HIS A 1 79 ? 3.096 -3.364 -4.497 1.00 87.12 79 HIS A O 1
ATOM 644 N N . PHE A 1 80 ? 3.970 -5.407 -4.212 1.00 85.06 80 PHE A N 1
ATOM 645 C CA . PHE A 1 80 ? 3.974 -5.743 -5.636 1.00 85.06 80 PHE A CA 1
ATOM 646 C C . PHE A 1 80 ? 2.808 -6.654 -5.999 1.00 85.06 80 PHE A C 1
ATOM 648 O O . PHE A 1 80 ? 2.488 -7.606 -5.284 1.00 85.06 80 PHE A O 1
ATOM 655 N N . GLY A 1 81 ? 2.164 -6.345 -7.122 1.00 86.25 81 GLY A N 1
ATOM 656 C CA . GLY A 1 81 ? 0.947 -7.002 -7.573 1.00 86.25 81 GLY A CA 1
ATOM 657 C C . GLY A 1 81 ? -0.325 -6.378 -7.021 1.00 86.25 81 GLY A C 1
ATOM 658 O O . GLY A 1 81 ? -0.356 -5.224 -6.598 1.00 86.25 81 GLY A O 1
ATOM 659 N N . ARG A 1 82 ? -1.426 -7.123 -7.130 1.00 90.31 82 ARG A N 1
ATOM 660 C CA . ARG A 1 82 ? -2.757 -6.647 -6.738 1.00 90.31 82 ARG A CA 1
ATOM 661 C C . ARG A 1 82 ? -3.040 -6.981 -5.270 1.00 90.31 82 ARG A C 1
ATOM 663 O O . ARG A 1 82 ? -2.670 -8.072 -4.835 1.00 90.31 82 ARG A O 1
ATOM 670 N N . PRO A 1 83 ? -3.758 -6.115 -4.536 1.00 93.06 83 PRO A N 1
ATOM 671 C CA . PRO A 1 83 ? -4.253 -6.461 -3.210 1.00 93.06 83 PRO A CA 1
ATOM 672 C C . PRO A 1 83 ? -5.167 -7.692 -3.265 1.00 93.06 83 PRO A C 1
ATOM 674 O O . PRO A 1 83 ? -6.068 -7.773 -4.104 1.00 93.06 83 PRO A O 1
ATOM 677 N N . ASP A 1 84 ? -4.991 -8.627 -2.330 1.00 93.38 84 ASP A N 1
ATOM 678 C CA . ASP A 1 84 ? -6.018 -9.629 -2.034 1.00 93.38 84 ASP A CA 1
ATOM 679 C C . ASP A 1 84 ? -7.091 -8.969 -1.162 1.00 93.38 84 ASP A C 1
ATOM 681 O O . ASP A 1 84 ? -7.018 -8.982 0.070 1.00 93.38 84 ASP A O 1
ATOM 685 N N . TRP A 1 85 ? -8.100 -8.382 -1.809 1.00 95.25 85 TRP A N 1
ATOM 686 C CA . TRP A 1 85 ? -9.187 -7.680 -1.125 1.00 95.25 85 TRP A CA 1
ATOM 687 C C . TRP A 1 85 ? -9.920 -8.554 -0.108 1.00 95.25 85 TRP A C 1
ATOM 689 O O . TRP A 1 85 ? -10.317 -8.077 0.952 1.00 95.25 85 TRP A O 1
ATOM 699 N N . ARG A 1 86 ? -10.051 -9.860 -0.366 1.00 96.00 86 ARG A N 1
ATOM 700 C CA . ARG A 1 86 ? -10.688 -10.777 0.585 1.00 96.00 86 ARG A CA 1
ATOM 701 C C . ARG A 1 86 ? -9.851 -10.909 1.854 1.00 96.00 86 ARG A C 1
ATOM 703 O O . ARG A 1 86 ? -10.397 -11.008 2.952 1.00 96.00 86 ARG A O 1
ATOM 710 N N . ARG A 1 87 ? -8.524 -10.963 1.737 1.00 95.25 87 ARG A N 1
ATOM 711 C CA . ARG A 1 87 ? -7.618 -10.940 2.894 1.00 95.25 87 ARG A CA 1
ATOM 712 C C . ARG A 1 87 ? -7.632 -9.582 3.595 1.00 95.25 87 ARG A C 1
ATOM 714 O O . ARG A 1 87 ? -7.729 -9.578 4.817 1.00 95.25 87 ARG A O 1
ATOM 721 N N . VAL A 1 88 ? -7.609 -8.483 2.844 1.00 95.06 88 VAL A N 1
ATOM 722 C CA . VAL A 1 88 ? -7.687 -7.110 3.372 1.00 95.06 88 VAL A CA 1
ATOM 723 C C . VAL A 1 88 ? -8.942 -6.920 4.222 1.00 95.06 88 VAL A C 1
ATOM 725 O O . VAL A 1 88 ? -8.835 -6.629 5.409 1.00 95.06 88 VAL A O 1
ATOM 728 N N . TYR A 1 89 ? -10.132 -7.183 3.676 1.00 94.31 89 TYR A N 1
ATOM 729 C CA . TYR A 1 89 ? -11.377 -6.986 4.422 1.00 94.31 89 TYR A CA 1
ATOM 730 C C . TYR A 1 89 ? -11.488 -7.900 5.644 1.00 94.31 89 TYR A C 1
ATOM 732 O O . TYR A 1 89 ? -11.970 -7.469 6.688 1.00 94.31 89 TYR A O 1
ATOM 740 N N . ARG A 1 90 ? -10.988 -9.143 5.565 1.00 94.88 90 ARG A N 1
ATOM 741 C CA . ARG A 1 90 ? -10.908 -10.027 6.742 1.00 94.88 90 ARG A CA 1
ATOM 742 C C . ARG A 1 90 ? -10.001 -9.462 7.830 1.00 94.88 90 ARG A C 1
ATOM 744 O O . ARG A 1 90 ? -10.348 -9.565 9.001 1.00 94.88 90 ARG A O 1
ATOM 751 N N . HIS A 1 91 ? -8.858 -8.891 7.456 1.00 93.12 91 HIS A N 1
ATOM 752 C CA . HIS A 1 91 ? -7.952 -8.253 8.405 1.00 93.12 91 HIS A CA 1
ATOM 753 C C . HIS A 1 91 ? -8.615 -7.043 9.074 1.00 93.12 91 HIS A C 1
ATOM 755 O O . HIS A 1 91 ? -8.649 -6.979 10.298 1.00 93.12 91 HIS A O 1
ATOM 761 N N . ILE A 1 92 ? -9.217 -6.144 8.288 1.00 92.75 92 ILE A N 1
ATOM 762 C CA . ILE A 1 92 ? -9.927 -4.961 8.799 1.00 92.75 92 ILE A CA 1
ATOM 763 C C . ILE A 1 92 ? -11.033 -5.369 9.785 1.00 92.75 92 ILE A C 1
ATOM 765 O O . ILE A 1 92 ? -11.122 -4.799 10.874 1.00 92.75 92 ILE A O 1
ATOM 769 N N . ALA A 1 93 ? -11.825 -6.390 9.436 1.00 92.38 93 ALA A N 1
ATOM 770 C CA . ALA A 1 93 ? -12.883 -6.926 10.289 1.00 92.38 93 ALA A CA 1
ATOM 771 C C . ALA A 1 93 ? -12.356 -7.489 11.616 1.00 92.38 93 ALA A C 1
ATOM 773 O O . ALA A 1 93 ? -12.920 -7.208 12.672 1.00 92.38 93 ALA A O 1
ATOM 774 N N . ALA A 1 94 ? -11.258 -8.248 11.578 1.00 92.25 94 ALA A N 1
ATOM 775 C CA . ALA A 1 94 ? -10.636 -8.795 12.782 1.00 92.25 94 ALA A CA 1
ATOM 776 C C . ALA A 1 94 ? -10.088 -7.686 13.700 1.00 92.25 94 ALA A C 1
ATOM 778 O O . ALA A 1 94 ? -10.286 -7.736 14.916 1.00 92.25 94 ALA A O 1
ATOM 779 N N . SER A 1 95 ? -9.469 -6.655 13.118 1.00 90.56 95 SER A N 1
ATOM 780 C CA . SER A 1 95 ? -8.917 -5.502 13.843 1.00 90.56 95 SER A CA 1
ATOM 781 C C . SER A 1 95 ? -9.989 -4.630 14.516 1.00 90.56 95 SER A C 1
ATOM 783 O O . SER A 1 95 ? -9.681 -3.894 15.450 1.00 90.56 95 SER A O 1
ATOM 785 N N . HIS A 1 96 ? -11.252 -4.739 14.094 1.00 89.94 96 HIS A N 1
ATOM 786 C CA . HIS A 1 96 ? -12.384 -3.949 14.595 1.00 89.94 96 HIS A CA 1
ATOM 787 C C . HIS A 1 96 ? -13.540 -4.840 15.077 1.00 89.94 96 HIS A C 1
ATOM 789 O O . HIS A 1 96 ? -14.714 -4.574 14.819 1.00 89.94 96 HIS A O 1
ATOM 795 N N . THR A 1 97 ? -13.214 -5.913 15.801 1.00 89.12 97 THR A N 1
ATOM 796 C CA . THR A 1 97 ? -14.213 -6.864 16.312 1.00 89.12 97 THR A CA 1
ATOM 797 C C . THR A 1 97 ? -15.284 -6.152 17.154 1.00 89.12 97 THR A C 1
ATOM 799 O O . THR A 1 97 ? -14.969 -5.384 18.063 1.00 89.12 97 THR A O 1
ATOM 802 N N . GLY A 1 98 ? -16.562 -6.407 16.850 1.00 84.12 98 GLY A N 1
ATOM 803 C CA . GLY A 1 98 ? -17.707 -5.826 17.566 1.00 84.12 98 GLY A CA 1
ATOM 804 C C . GLY A 1 98 ? -18.034 -4.372 17.203 1.00 84.12 98 GLY A C 1
ATOM 805 O O . GLY A 1 98 ? -18.949 -3.798 17.788 1.00 84.12 98 GLY A O 1
ATOM 806 N N . GLN A 1 99 ? -17.323 -3.778 16.242 1.00 85.31 99 GLN A N 1
ATOM 807 C CA . GLN A 1 99 ? -17.601 -2.441 15.718 1.00 85.31 99 GLN A CA 1
ATOM 808 C C . GLN A 1 99 ? -18.249 -2.547 14.333 1.00 85.31 99 GLN A C 1
ATOM 810 O O . GLN A 1 99 ? -17.990 -3.485 13.579 1.00 85.31 99 GLN A O 1
ATOM 815 N N . ARG A 1 100 ? -19.111 -1.583 13.991 1.00 76.19 100 ARG A N 1
ATOM 816 C CA . ARG A 1 100 ? -19.599 -1.430 12.616 1.00 76.19 100 ARG A CA 1
ATOM 817 C C . ARG A 1 100 ? -18.515 -0.717 11.809 1.00 76.19 100 ARG A C 1
ATOM 819 O O . ARG A 1 100 ? -18.075 0.351 12.230 1.00 76.19 100 ARG A O 1
ATOM 826 N N . ILE A 1 101 ? -18.116 -1.318 10.694 1.00 69.12 101 ILE A N 1
ATOM 827 C CA . ILE A 1 101 ? -17.045 -0.854 9.801 1.00 69.12 101 ILE A CA 1
ATOM 828 C C . ILE A 1 101 ? -17.655 -0.461 8.462 1.00 69.12 101 ILE A C 1
ATOM 830 O O . ILE A 1 101 ? -18.577 -1.190 8.026 1.00 69.12 101 ILE A O 1
#